Protein AF-A0A2D9T0N1-F1 (afdb_monomer_lite)

Sequence (49 aa):
RIGERSSHTWFVLKELLGQANVKNYDGSWTEYGSLVGVPVALGDEPGTA

pLDDT: mean 90.35, std 7.67, range [58.75, 96.94]

Foldseek 3Di:
DQQPVVVVVQCCCCPVVVPPPDDGDRCPCVVVVPDPPDDDDDDDDDDDD

Radius of gyration: 13.38 Å; chains: 1; bounding box: 29×19×30 Å

Structure (mmCIF, N/CA/C/O backbone):
data_AF-A0A2D9T0N1-F1
#
_entry.id   AF-A0A2D9T0N1-F1
#
loop_
_atom_site.group_PDB
_atom_site.id
_atom_site.type_symbol
_atom_site.label_atom_id
_atom_site.label_alt_id
_atom_site.label_comp_id
_atom_site.label_asym_id
_atom_site.label_entity_id
_atom_site.label_seq_id
_atom_site.pdbx_PDB_ins_code
_atom_site.Cartn_x
_atom_site.Cartn_y
_atom_site.Cartn_z
_atom_site.occupancy
_atom_site.B_iso_or_equiv
_atom_site.auth_seq_id
_atom_site.auth_comp_id
_atom_site.auth_asym_id
_atom_site.auth_atom_id
_atom_site.pdbx_PDB_model_num
ATOM 1 N N . ARG A 1 1 ? 9.752 9.403 6.159 1.00 58.75 1 ARG A N 1
ATOM 2 C CA . ARG A 1 1 ? 8.333 9.762 6.356 1.00 58.75 1 ARG A CA 1
ATOM 3 C C . ARG A 1 1 ? 7.651 9.572 5.000 1.00 58.75 1 ARG A C 1
ATOM 5 O O . ARG A 1 1 ? 7.725 10.451 4.153 1.00 58.75 1 ARG A O 1
ATOM 12 N N . ILE A 1 2 ? 7.234 8.332 4.719 1.00 67.56 2 ILE A N 1
ATOM 13 C CA . ILE A 1 2 ? 6.699 7.875 3.422 1.00 67.56 2 ILE A CA 1
ATOM 14 C C . ILE A 1 2 ? 5.448 7.014 3.675 1.00 67.56 2 ILE A C 1
ATOM 16 O O . ILE A 1 2 ? 4.390 7.325 3.132 1.00 67.56 2 ILE A O 1
ATOM 20 N N . GLY A 1 3 ? 5.530 6.040 4.590 1.00 72.31 3 GLY A N 1
ATOM 21 C CA . GLY A 1 3 ? 4.398 5.194 4.990 1.00 72.31 3 GLY A CA 1
ATOM 22 C C . GLY A 1 3 ? 3.293 5.882 5.804 1.00 72.31 3 GLY A C 1
ATOM 23 O O . GLY A 1 3 ? 2.198 5.334 5.890 1.00 72.31 3 GLY A O 1
ATOM 24 N N . GLU A 1 4 ? 3.503 7.086 6.364 1.00 80.00 4 GLU A N 1
ATOM 25 C CA . GLU A 1 4 ? 2.494 7.708 7.242 1.00 80.00 4 GLU A CA 1
ATOM 26 C C . GLU A 1 4 ? 1.173 8.053 6.539 1.00 80.00 4 GLU A C 1
ATOM 28 O O . GLU A 1 4 ? 0.122 8.074 7.179 1.00 80.00 4 GLU A O 1
ATOM 33 N N . ARG A 1 5 ? 1.203 8.314 5.226 1.00 83.94 5 ARG A N 1
ATOM 34 C CA . ARG A 1 5 ? -0.004 8.661 4.459 1.00 83.94 5 ARG A CA 1
ATOM 35 C C . ARG A 1 5 ? -0.898 7.444 4.257 1.00 83.94 5 ARG A C 1
ATOM 37 O O . ARG A 1 5 ? -2.112 7.530 4.431 1.00 83.94 5 ARG A O 1
ATOM 44 N N . SER A 1 6 ? -0.299 6.304 3.933 1.00 83.75 6 SER A N 1
ATOM 45 C CA . SER A 1 6 ? -1.026 5.048 3.780 1.00 83.75 6 SER A CA 1
ATOM 46 C C . SER A 1 6 ? -1.424 4.443 5.134 1.00 83.75 6 SER A C 1
ATOM 48 O O . SER A 1 6 ? -2.470 3.798 5.212 1.00 83.75 6 SER A O 1
ATOM 50 N N . SER A 1 7 ? -0.700 4.748 6.225 1.00 87.44 7 SER A N 1
ATOM 51 C CA . SER A 1 7 ? -1.073 4.330 7.588 1.00 87.44 7 SER A CA 1
ATOM 52 C C . SER A 1 7 ? -2.449 4.840 8.028 1.00 87.44 7 SER A C 1
ATOM 54 O O . SER A 1 7 ? -3.158 4.129 8.737 1.00 87.44 7 SER A O 1
ATOM 56 N N . HIS A 1 8 ? -2.862 6.039 7.596 1.00 92.81 8 HIS A N 1
ATOM 57 C CA . HIS A 1 8 ? -4.188 6.572 7.928 1.00 92.81 8 HIS A CA 1
ATOM 58 C C . HIS A 1 8 ? -5.311 5.699 7.348 1.00 92.81 8 HIS A C 1
ATOM 60 O O . HIS A 1 8 ? -6.234 5.305 8.056 1.00 92.81 8 HIS A O 1
ATOM 66 N N . THR A 1 9 ? -5.195 5.332 6.070 1.00 92.12 9 THR A N 1
ATOM 67 C CA . THR A 1 9 ? -6.177 4.462 5.405 1.00 92.12 9 THR A CA 1
ATOM 68 C C . THR A 1 9 ? -6.132 3.045 5.972 1.00 92.12 9 THR A C 1
ATOM 70 O O . THR A 1 9 ? -7.180 2.438 6.187 1.00 92.12 9 THR A O 1
ATOM 73 N N . TRP A 1 10 ? -4.935 2.530 6.281 1.00 94.00 10 TRP A N 1
ATOM 74 C CA . TRP A 1 10 ? -4.776 1.243 6.961 1.00 94.00 10 TRP A CA 1
ATOM 75 C C . TRP A 1 10 ? -5.529 1.209 8.298 1.00 94.00 10 TRP A C 1
ATOM 77 O O . TRP A 1 10 ? -6.282 0.268 8.533 1.00 94.00 10 TRP A O 1
ATOM 87 N N . PHE A 1 11 ? -5.398 2.251 9.128 1.00 93.94 11 PHE A N 1
ATOM 88 C CA . PHE A 1 11 ? -6.104 2.352 10.408 1.00 93.94 11 PHE A CA 1
ATOM 89 C C . PHE A 1 11 ? -7.624 2.325 10.218 1.00 93.94 11 PHE A C 1
ATOM 91 O O . PHE A 1 11 ? -8.312 1.557 10.881 1.00 93.94 11 PHE A O 1
ATOM 98 N N . VAL A 1 12 ? -8.156 3.109 9.275 1.00 96.44 12 VAL A N 1
ATOM 99 C CA . VAL A 1 12 ? -9.598 3.121 8.979 1.00 96.44 12 VAL A CA 1
ATOM 100 C C . VAL A 1 12 ? -10.084 1.732 8.560 1.00 96.44 12 VAL A C 1
ATOM 102 O O . VAL A 1 12 ? -11.067 1.229 9.100 1.00 96.44 12 VAL A O 1
ATOM 105 N N . LEU A 1 13 ? -9.386 1.084 7.626 1.00 95.94 13 LEU A N 1
ATOM 106 C CA . LEU A 1 13 ? -9.778 -0.235 7.132 1.00 95.94 13 LEU A CA 1
ATOM 107 C C . LEU A 1 13 ? -9.694 -1.311 8.224 1.00 95.94 13 LEU A C 1
ATOM 109 O O . LEU A 1 13 ? -10.588 -2.151 8.324 1.00 95.94 13 LEU A O 1
ATOM 113 N N . LYS A 1 14 ? -8.632 -1.288 9.035 1.00 94.38 14 LYS A N 1
ATOM 114 C CA . LYS A 1 14 ? -8.367 -2.303 10.055 1.00 94.38 14 LYS A CA 1
ATOM 115 C C . LYS A 1 14 ? -9.235 -2.118 11.297 1.00 94.38 14 LYS A C 1
ATOM 117 O O . LYS A 1 14 ? -9.909 -3.061 11.702 1.00 94.38 14 LYS A O 1
ATOM 122 N N . GLU A 1 15 ? -9.208 -0.924 11.878 1.00 94.88 15 GLU A N 1
ATOM 123 C CA . GLU A 1 15 ? -9.765 -0.648 13.205 1.00 94.88 15 GLU A CA 1
ATOM 124 C C . GLU A 1 15 ? -11.231 -0.218 13.137 1.00 94.88 15 GLU A C 1
ATOM 126 O O . GLU A 1 15 ? -12.029 -0.628 13.974 1.00 94.88 15 GLU A O 1
ATOM 131 N N . LEU A 1 16 ? -11.615 0.580 12.133 1.00 96.50 16 LEU A N 1
ATOM 132 C CA . LEU A 1 16 ? -12.991 1.087 12.031 1.00 96.50 16 LEU A CA 1
ATOM 133 C C . LEU A 1 16 ? -13.895 0.168 11.207 1.00 96.50 16 LEU A C 1
ATOM 135 O O . LEU A 1 16 ? -15.066 0.001 11.536 1.00 96.50 16 LEU A O 1
ATOM 139 N N . LEU A 1 17 ? -13.362 -0.422 10.134 1.00 96.94 17 LEU A N 1
ATOM 140 C CA . LEU A 1 17 ? -14.130 -1.258 9.203 1.00 96.94 17 LEU A CA 1
ATOM 141 C C . LEU A 1 17 ? -13.899 -2.766 9.391 1.00 96.94 17 LEU A C 1
ATOM 143 O O . LEU A 1 17 ? -14.517 -3.565 8.689 1.00 96.94 17 LEU A O 1
ATOM 147 N N . GLY A 1 18 ? -13.024 -3.166 10.321 1.00 94.88 18 GLY A N 1
ATOM 148 C CA . GLY A 1 18 ? -12.821 -4.565 10.708 1.00 94.88 18 GLY A CA 1
ATOM 149 C C . GLY A 1 18 ? -12.217 -5.463 9.621 1.00 94.88 18 GLY A C 1
ATOM 150 O O . GLY A 1 18 ? -12.359 -6.685 9.681 1.00 94.88 18 GLY A O 1
ATOM 151 N N . GLN A 1 19 ? -11.546 -4.901 8.613 1.00 95.88 19 GL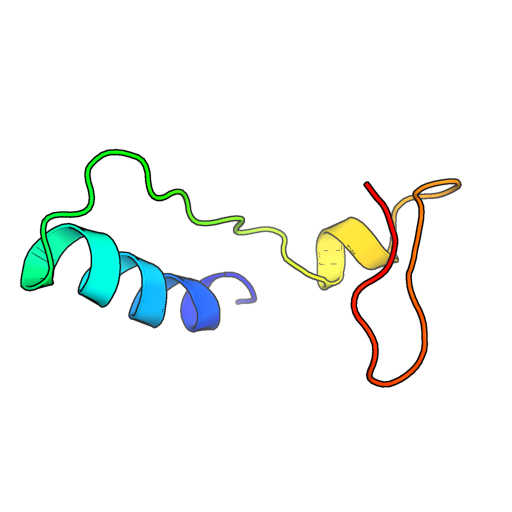N A N 1
ATOM 152 C CA . GLN A 1 19 ? -10.966 -5.679 7.517 1.00 95.88 19 GLN A CA 1
ATOM 153 C C . GLN A 1 19 ? -9.724 -6.446 7.995 1.00 95.88 19 GLN A C 1
ATOM 155 O O . GLN A 1 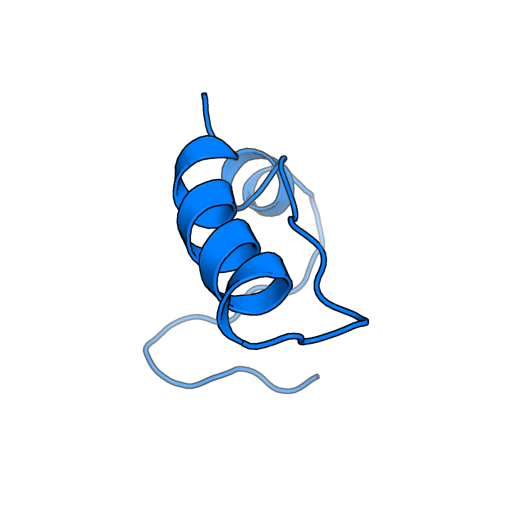19 ? -8.665 -5.876 8.265 1.00 95.88 19 GLN A O 1
ATOM 160 N N . ALA A 1 20 ? -9.834 -7.772 8.102 1.00 89.94 20 ALA A N 1
ATOM 161 C CA . ALA A 1 20 ? -8.831 -8.590 8.784 1.00 89.94 20 ALA A CA 1
ATOM 162 C C . ALA A 1 20 ? -7.460 -8.636 8.079 1.00 89.94 20 ALA A C 1
ATOM 164 O O . ALA A 1 20 ? -6.436 -8.638 8.764 1.00 89.94 20 ALA A O 1
ATOM 165 N N . ASN A 1 21 ? -7.427 -8.616 6.744 1.00 94.19 21 ASN A N 1
ATOM 166 C CA . ASN A 1 21 ? -6.232 -8.925 5.946 1.00 94.19 21 ASN A CA 1
ATOM 167 C C . ASN A 1 21 ? -5.592 -7.702 5.266 1.00 94.19 21 ASN A C 1
ATOM 169 O O . ASN A 1 21 ? -4.976 -7.828 4.209 1.00 94.19 21 ASN A O 1
ATOM 173 N N . VAL A 1 22 ? -5.727 -6.514 5.859 1.00 94.06 22 VAL A N 1
ATOM 174 C CA . VAL A 1 22 ? -5.161 -5.273 5.309 1.00 94.06 22 VAL A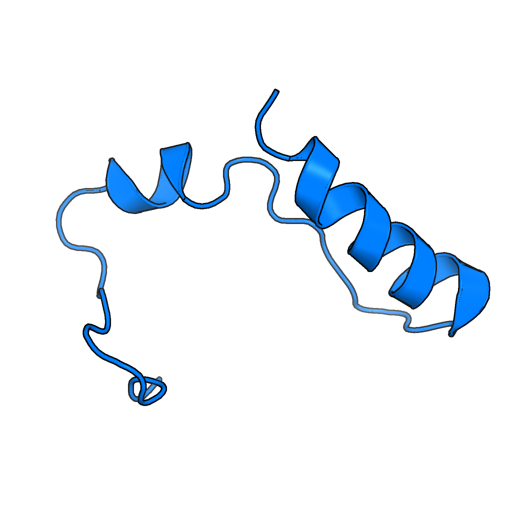 CA 1
ATOM 175 C C . VAL A 1 22 ? -3.738 -5.058 5.817 1.00 94.06 22 VAL A C 1
ATOM 177 O O . VAL A 1 22 ? -3.473 -5.132 7.019 1.00 94.06 22 VAL A O 1
ATOM 180 N N . LYS A 1 23 ? -2.817 -4.766 4.896 1.00 93.12 23 LYS A N 1
ATOM 181 C CA . LYS A 1 23 ? -1.403 -4.494 5.181 1.00 93.12 23 LYS A CA 1
ATOM 182 C C . LYS A 1 23 ? -1.025 -3.116 4.655 1.00 93.12 23 LYS A C 1
ATOM 184 O O . LYS A 1 23 ? -1.465 -2.736 3.574 1.00 93.12 23 LYS A O 1
ATOM 189 N N . ASN A 1 24 ? -0.211 -2.389 5.415 1.00 91.81 24 ASN A N 1
ATOM 190 C CA . ASN A 1 24 ? 0.425 -1.170 4.930 1.00 91.81 24 ASN A CA 1
ATOM 191 C C . ASN A 1 24 ? 1.758 -1.522 4.259 1.00 91.81 24 ASN A C 1
ATOM 193 O O . ASN A 1 24 ? 2.530 -2.300 4.814 1.00 91.81 24 ASN A O 1
ATOM 197 N N . TYR A 1 25 ? 2.032 -0.952 3.086 1.00 92.12 25 TYR A N 1
ATOM 198 C CA . TYR A 1 25 ? 3.332 -1.073 2.428 1.00 92.12 25 TYR A CA 1
ATOM 199 C C . TYR A 1 25 ? 4.150 0.202 2.668 1.00 92.12 25 TYR A C 1
ATOM 201 O O . TYR A 1 25 ? 4.012 1.197 1.954 1.00 92.12 25 TYR A O 1
ATOM 209 N N . ASP A 1 26 ? 4.981 0.180 3.710 1.00 87.69 26 ASP A N 1
ATOM 210 C CA . ASP A 1 26 ? 5.631 1.381 4.252 1.00 87.69 26 ASP A CA 1
ATOM 211 C C . ASP A 1 26 ? 6.670 2.022 3.316 1.00 87.69 26 ASP A C 1
ATOM 213 O O . ASP A 1 26 ? 6.865 3.240 3.368 1.00 87.69 26 ASP A O 1
ATOM 217 N N . GLY A 1 27 ? 7.313 1.238 2.442 1.00 89.81 27 GLY A N 1
ATOM 218 C CA . GLY A 1 27 ? 8.255 1.755 1.442 1.00 89.81 27 GLY A CA 1
ATOM 219 C C . GLY A 1 27 ? 7.570 2.506 0.300 1.00 89.81 27 GLY A C 1
ATOM 220 O O . GLY A 1 27 ? 8.142 3.447 -0.262 1.00 89.81 27 GLY A O 1
ATOM 221 N N . SER A 1 28 ? 6.306 2.161 0.023 1.00 92.88 28 SER A N 1
ATOM 222 C CA . SER A 1 28 ? 5.437 2.831 -0.950 1.00 92.88 28 SER A CA 1
ATOM 223 C C . SER A 1 28 ? 6.159 3.093 -2.288 1.00 92.88 28 SER A 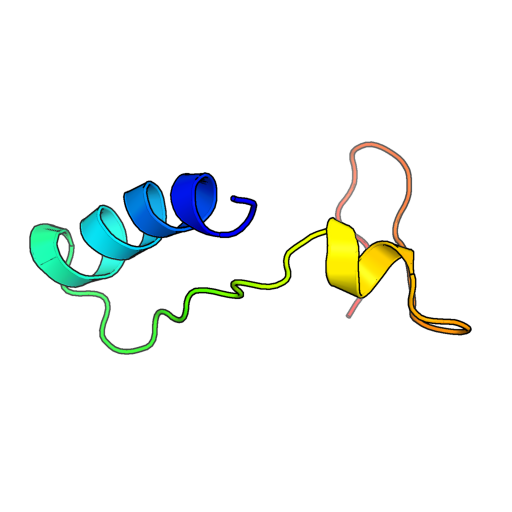C 1
ATOM 225 O O . SER A 1 28 ? 6.998 2.306 -2.730 1.00 92.88 28 SER A O 1
ATOM 227 N N . TRP A 1 29 ? 5.833 4.196 -2.967 1.00 92.31 29 TRP A N 1
ATOM 228 C CA . TRP A 1 29 ? 6.433 4.532 -4.257 1.00 92.31 29 TRP A CA 1
ATOM 229 C C . TRP A 1 29 ? 7.928 4.851 -4.179 1.00 92.31 29 TRP A C 1
ATOM 231 O O . TRP A 1 29 ? 8.648 4.615 -5.142 1.00 92.31 29 TRP A O 1
ATOM 241 N N . THR A 1 30 ? 8.414 5.372 -3.050 1.00 91.94 30 THR A N 1
ATOM 242 C CA . THR A 1 30 ? 9.844 5.672 -2.904 1.00 91.94 30 THR A CA 1
ATOM 243 C C . THR A 1 30 ? 10.691 4.405 -2.993 1.00 91.94 30 THR A C 1
ATOM 245 O O . THR A 1 30 ? 11.745 4.437 -3.618 1.00 91.94 30 THR A O 1
ATOM 248 N N . GLU A 1 31 ? 10.219 3.292 -2.426 1.00 92.31 31 GLU A N 1
ATOM 249 C CA . GLU A 1 31 ? 10.850 1.984 -2.605 1.00 92.31 31 GLU A CA 1
ATOM 250 C C . GLU A 1 31 ? 10.584 1.433 -4.012 1.00 92.31 31 GLU A C 1
ATOM 252 O O . GLU A 1 31 ? 11.527 1.209 -4.768 1.00 92.31 31 GLU A O 1
ATOM 257 N N . TYR A 1 32 ? 9.314 1.281 -4.406 1.00 92.56 32 TYR A N 1
ATOM 258 C CA . TYR A 1 32 ? 8.946 0.615 -5.664 1.00 92.56 32 TYR A CA 1
ATOM 259 C C . TYR A 1 32 ? 9.537 1.294 -6.908 1.00 92.56 32 TYR A C 1
ATOM 261 O O . TYR A 1 32 ? 10.065 0.624 -7.790 1.00 92.56 32 TYR A O 1
ATOM 269 N N . GLY A 1 33 ? 9.517 2.628 -6.959 1.00 92.81 33 GLY A N 1
ATOM 270 C CA . GLY A 1 33 ? 10.055 3.409 -8.073 1.00 92.81 33 GLY A CA 1
ATOM 271 C C . GLY A 1 33 ? 11.584 3.383 -8.183 1.00 92.81 33 GLY A C 1
ATOM 272 O O . GLY A 1 33 ? 12.120 3.838 -9.189 1.00 92.81 33 GLY A O 1
ATOM 273 N N . SER A 1 34 ? 12.287 2.860 -7.171 1.00 93.81 34 SER A N 1
ATOM 274 C CA . SER A 1 34 ? 13.741 2.651 -7.205 1.00 93.81 34 SER A CA 1
ATOM 275 C C . SER A 1 34 ? 14.149 1.237 -7.635 1.00 93.81 34 SER A C 1
ATOM 277 O O . SER A 1 34 ? 15.325 0.998 -7.909 1.00 93.81 34 SER A O 1
ATOM 279 N N . LEU A 1 35 ? 13.199 0.298 -7.708 1.00 94.88 35 LEU A N 1
ATOM 280 C CA . LEU A 1 35 ? 13.469 -1.074 -8.124 1.00 94.88 35 LEU A CA 1
ATOM 281 C C . LEU A 1 35 ? 13.658 -1.147 -9.643 1.00 94.88 35 LEU A C 1
ATOM 283 O O . LEU A 1 35 ? 12.921 -0.541 -10.418 1.00 94.88 35 LEU A O 1
ATOM 287 N N . VAL A 1 36 ? 14.641 -1.932 -10.081 1.00 94.75 36 VAL A N 1
ATOM 288 C CA . VAL A 1 36 ? 14.927 -2.142 -11.505 1.00 94.75 36 VAL A CA 1
ATOM 289 C C . VAL A 1 36 ? 14.163 -3.363 -12.010 1.00 94.75 36 VAL A C 1
ATOM 291 O O . VAL A 1 36 ? 14.213 -4.426 -11.397 1.00 94.75 36 VAL A O 1
ATOM 294 N N . GLY A 1 37 ? 13.492 -3.223 -13.156 1.00 93.38 37 GLY A N 1
ATOM 295 C CA . GLY A 1 37 ? 12.834 -4.339 -13.845 1.00 93.38 37 GLY A CA 1
ATOM 296 C C . GLY A 1 37 ? 11.481 -4.762 -13.264 1.00 93.38 37 GLY A C 1
ATOM 297 O O . GLY A 1 37 ? 10.967 -5.808 -13.652 1.00 93.38 37 GLY A O 1
ATOM 298 N N . VAL A 1 38 ? 10.894 -3.972 -12.360 1.00 95.44 38 VAL A N 1
ATOM 299 C CA . VAL A 1 38 ? 9.530 -4.200 -11.855 1.00 95.44 38 VAL A CA 1
ATOM 300 C C . VAL A 1 38 ? 8.483 -3.595 -12.801 1.00 95.44 38 VAL A C 1
ATOM 302 O O . VAL A 1 38 ? 8.754 -2.573 -13.437 1.00 95.44 38 VAL A O 1
ATOM 305 N N . PRO A 1 39 ? 7.284 -4.193 -12.923 1.00 94.62 39 PRO A N 1
ATOM 306 C CA . PRO A 1 39 ? 6.242 -3.674 -13.805 1.00 94.62 39 PRO A CA 1
ATOM 307 C C . PRO A 1 39 ? 5.680 -2.337 -13.296 1.00 94.62 39 PRO A C 1
ATOM 309 O O . PRO A 1 39 ? 5.435 -2.172 -12.102 1.00 94.62 39 PRO A O 1
ATOM 312 N N . VAL A 1 40 ? 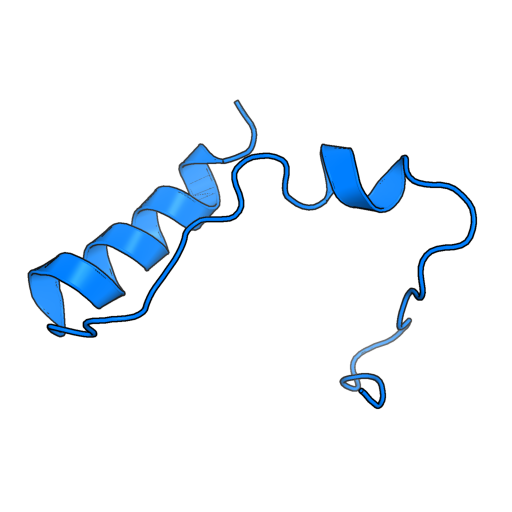5.433 -1.389 -14.203 1.00 93.50 40 VAL A N 1
ATOM 313 C CA . VAL A 1 40 ? 4.810 -0.088 -13.903 1.00 93.50 40 VAL A CA 1
ATOM 314 C C . VAL A 1 40 ? 3.707 0.179 -14.924 1.00 93.50 40 VAL A C 1
ATOM 316 O O . VAL A 1 40 ? 3.970 0.202 -16.125 1.00 93.50 40 VAL A O 1
ATOM 319 N N . ALA A 1 41 ? 2.479 0.392 -14.450 1.00 94.62 41 ALA A N 1
ATOM 320 C CA . ALA A 1 41 ? 1.381 0.884 -15.279 1.00 94.62 41 ALA A CA 1
ATOM 321 C C . ALA A 1 41 ? 1.443 2.419 -15.385 1.00 94.62 41 ALA A C 1
ATOM 323 O O . ALA A 1 41 ? 1.796 3.093 -14.416 1.00 94.62 41 ALA A O 1
ATOM 324 N N . LEU A 1 42 ? 1.108 2.964 -16.557 1.00 92.69 42 LEU A N 1
ATOM 325 C CA . LEU A 1 42 ? 1.090 4.403 -16.841 1.00 92.69 42 LEU A CA 1
ATOM 326 C C . LEU A 1 42 ? -0.304 4.830 -17.312 1.00 92.69 42 LEU A C 1
ATOM 328 O O . LEU A 1 42 ? -0.983 4.065 -17.992 1.00 92.69 42 LEU A O 1
ATOM 332 N N . GLY A 1 43 ? -0.679 6.077 -17.023 1.00 93.56 43 GLY A N 1
ATOM 333 C CA . GLY A 1 43 ? -2.009 6.611 -17.331 1.00 93.56 43 GLY A CA 1
ATOM 334 C C . GLY A 1 43 ? -3.024 6.322 -16.225 1.00 93.56 43 GLY A C 1
ATOM 335 O O . GLY A 1 43 ? -2.644 6.007 -15.099 1.00 93.56 43 GLY A O 1
ATOM 336 N N . ASP A 1 44 ? -4.307 6.464 -16.552 1.00 94.31 44 ASP A N 1
ATOM 337 C CA . ASP A 1 44 ? -5.401 6.426 -15.569 1.00 94.31 44 ASP A CA 1
ATOM 338 C C . ASP A 1 44 ? -6.005 5.026 -15.374 1.00 94.31 44 ASP A C 1
ATOM 340 O O . ASP A 1 44 ? -6.723 4.781 -14.404 1.00 94.31 44 ASP A O 1
ATOM 344 N N . GLU A 1 45 ? -5.704 4.096 -16.281 1.00 94.81 45 GLU A N 1
ATOM 345 C CA . GLU A 1 45 ? -6.252 2.743 -16.253 1.00 94.81 45 GLU A CA 1
ATOM 346 C C . GLU A 1 45 ? -5.393 1.802 -15.390 1.00 94.81 45 GLU A C 1
ATOM 348 O O . GLU A 1 45 ? -4.160 1.803 -15.501 1.00 94.81 45 GLU A O 1
ATOM 353 N N . PRO A 1 46 ? -6.011 0.941 -14.560 1.00 86.44 46 PRO A N 1
ATOM 354 C CA . PRO A 1 46 ? -5.290 -0.121 -13.873 1.00 86.44 46 PRO A CA 1
ATOM 355 C C . PRO A 1 46 ? -4.633 -1.075 -14.882 1.00 86.44 46 PRO A C 1
ATOM 357 O O . PRO A 1 46 ? -5.283 -1.572 -15.802 1.00 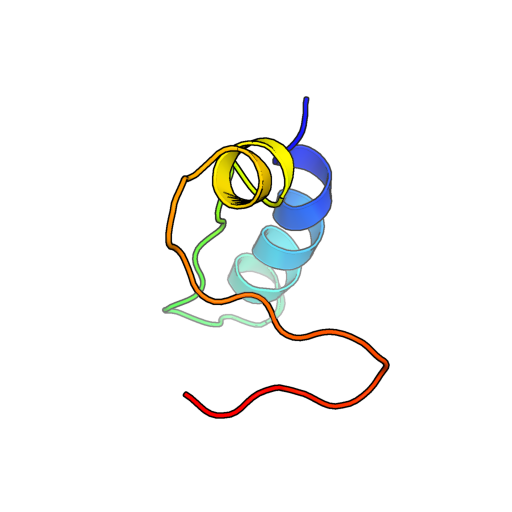86.44 46 PRO A O 1
ATOM 360 N N . GLY A 1 47 ? -3.340 -1.359 -14.699 1.00 88.31 47 GLY A N 1
ATOM 361 C CA . GLY A 1 47 ? -2.642 -2.386 -15.476 1.00 88.31 47 GLY A CA 1
ATOM 362 C C . GLY A 1 47 ? -3.165 -3.800 -15.191 1.00 88.31 47 GLY A C 1
ATOM 363 O O . GLY A 1 47 ? -3.885 -4.038 -14.221 1.00 88.31 47 GLY A O 1
ATOM 364 N N . THR A 1 48 ? -2.778 -4.764 -16.025 1.00 88.75 48 THR A N 1
ATOM 365 C CA . THR A 1 48 ? -3.094 -6.184 -15.813 1.00 88.75 48 THR A CA 1
ATOM 366 C C . THR A 1 48 ? -2.131 -6.824 -14.812 1.00 88.75 48 THR A C 1
ATOM 368 O O . THR A 1 48 ? -0.938 -6.517 -14.839 1.00 88.75 48 THR A O 1
ATOM 371 N N . ALA A 1 49 ? -2.653 -7.713 -13.962 1.00 73.50 49 ALA A N 1
ATOM 372 C CA . ALA A 1 49 ? -1.876 -8.505 -13.004 1.00 73.50 49 ALA A CA 1
ATOM 373 C C . ALA A 1 49 ? -1.193 -9.715 -13.655 1.00 73.50 49 ALA A C 1
ATOM 375 O O . ALA A 1 49 ? -1.798 -10.298 -14.585 1.00 73.50 49 ALA A O 1
#

Secondary structure (DSSP, 8-state):
--THHHHHHHHIIIIIS--TT----TTHHHHHTT-SS-----SSSPPP-